Protein AF-A0A7Y3DA03-F1 (afdb_monomer)

Secondary structure (DSSP, 8-state):
--TT---EEEEEEE-SSTT-EEEEEEE-EEEEETTEEEEEEEEESS-TT-EE--S-TTT--TTEEE--------

Radius of gyration: 13.64 Å; Cα contacts (8 Å, |Δi|>4): 115; chains: 1; bounding box: 34×28×34 Å

Foldseek 3Di:
DPPDFDQWFWWWDALPDVQWIFTAIWGFGWDADPPCRVDIDTPDTDDPPTDTDPPPRVVHDHRDTDHDDPPPDD

Sequence (74 aa):
VREFELDYVYALENGGAPGEVRARRVRVDTRPVPFRPDWVEIVSGVPDGAQLAVSGLDKLRDGERVRVEAGGVP

Solvent-accessible surface area (backbone atoms only — not comparable to full-atom values): 4884 Å² total; per-residue (Å²): 132,84,90,77,78,59,60,58,48,37,38,57,42,78,60,84,49,94,93,37,33,19,30,34,70,36,56,34,46,63,44,80,39,87,100,35,89,95,40,72,41,77,78,41,68,72,66,90,89,66,48,64,65,88,64,71,67,93,74,63,47,72,70,34,78,51,82,85,73,88,76,73,80,130

Structure (mmCIF, N/CA/C/O backbone):
data_AF-A0A7Y3DA03-F1
#
_entry.id   AF-A0A7Y3DA03-F1
#
loop_
_atom_site.group_PDB
_atom_site.id
_atom_site.type_symbol
_atom_site.label_atom_id
_atom_site.label_alt_id
_atom_site.label_comp_id
_atom_site.label_asym_id
_atom_site.label_entity_id
_atom_site.label_seq_id
_atom_site.pdbx_PDB_ins_code
_atom_site.Cartn_x
_atom_site.Cartn_y
_atom_site.Cartn_z
_atom_site.occupancy
_atom_site.B_iso_or_equiv
_atom_site.auth_seq_id
_atom_site.auth_comp_id
_atom_site.auth_asym_id
_atom_site.auth_atom_id
_atom_site.pdbx_PDB_model_num
ATOM 1 N N . VAL A 1 1 ? -17.798 -9.274 12.281 1.00 41.78 1 VAL A N 1
ATOM 2 C CA . VAL A 1 1 ? -17.416 -8.853 10.917 1.00 41.78 1 VAL A CA 1
ATOM 3 C C . VAL A 1 1 ? -16.155 -8.012 11.074 1.00 41.78 1 VAL A C 1
ATOM 5 O O . VAL A 1 1 ? -16.185 -7.090 11.875 1.00 41.78 1 VAL A O 1
ATOM 8 N N . ARG A 1 2 ? -15.013 -8.405 10.490 1.00 48.03 2 ARG A N 1
ATOM 9 C CA . ARG A 1 2 ? -13.793 -7.572 10.471 1.00 48.03 2 ARG A CA 1
ATOM 10 C C . ARG A 1 2 ? -13.906 -6.698 9.222 1.00 48.03 2 ARG A C 1
ATOM 12 O O . ARG A 1 2 ? -13.714 -7.199 8.126 1.00 48.03 2 ARG A O 1
ATOM 19 N N . GLU A 1 3 ? -14.332 -5.450 9.381 1.00 48.41 3 GLU A N 1
ATOM 20 C CA . GLU A 1 3 ? -14.692 -4.570 8.252 1.00 48.41 3 GLU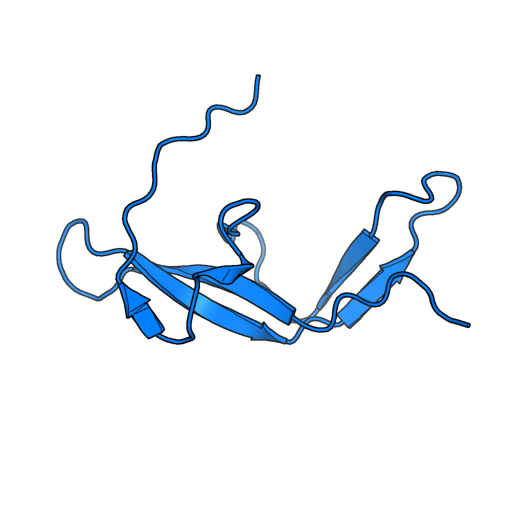 A CA 1
ATOM 21 C C . GLU A 1 3 ? -13.490 -3.907 7.552 1.00 48.41 3 GLU A C 1
ATOM 23 O O . GLU A 1 3 ? -13.672 -3.307 6.500 1.00 48.41 3 GLU A O 1
ATOM 28 N N . PHE A 1 4 ? -12.261 -4.060 8.068 1.00 58.06 4 PHE A N 1
ATOM 29 C CA . PHE A 1 4 ? -11.080 -3.338 7.562 1.00 58.06 4 PHE A CA 1
ATOM 30 C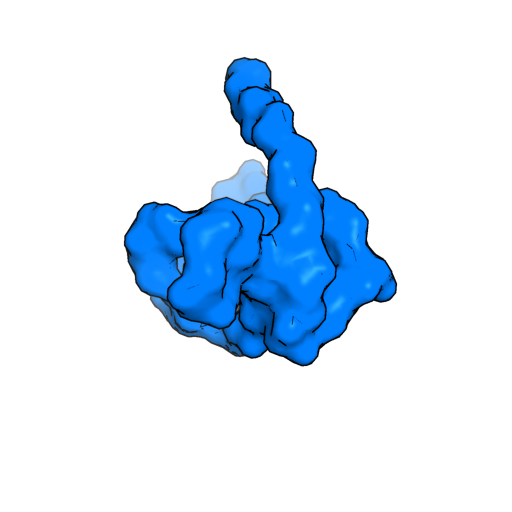 C . PHE A 1 4 ? -9.778 -4.154 7.633 1.00 58.06 4 PHE A C 1
ATOM 32 O O . PHE A 1 4 ? -8.744 -3.646 8.062 1.00 58.06 4 PHE A O 1
ATOM 39 N N . GLU A 1 5 ? -9.812 -5.437 7.266 1.00 65.25 5 GLU A N 1
ATOM 40 C CA . GLU A 1 5 ? -8.568 -6.199 7.099 1.00 65.25 5 GLU A CA 1
ATOM 41 C C . GLU A 1 5 ? -7.990 -5.893 5.712 1.00 65.25 5 GLU A C 1
ATOM 43 O O . GLU A 1 5 ? -8.563 -6.256 4.688 1.00 65.25 5 GLU A O 1
ATOM 48 N N . LEU A 1 6 ? -6.892 -5.138 5.679 1.00 84.06 6 LEU A N 1
ATOM 49 C CA . LEU A 1 6 ? -6.125 -4.909 4.461 1.00 84.06 6 LEU A CA 1
ATOM 50 C C . LEU A 1 6 ? -5.157 -6.086 4.300 1.00 84.06 6 LEU A C 1
ATOM 52 O O . LEU A 1 6 ? -4.181 -6.172 5.039 1.00 84.06 6 LEU A O 1
ATOM 56 N N . ASP A 1 7 ? -5.429 -6.986 3.354 1.00 88.69 7 ASP A N 1
ATOM 57 C CA . ASP A 1 7 ? -4.617 -8.199 3.143 1.00 88.69 7 ASP A CA 1
ATOM 58 C C . ASP A 1 7 ? -3.324 -7.949 2.354 1.00 88.69 7 ASP A C 1
ATOM 60 O O . ASP A 1 7 ? -2.392 -8.761 2.358 1.00 88.69 7 ASP A O 1
ATOM 64 N N . TYR A 1 8 ? -3.283 -6.864 1.578 1.00 92.81 8 TYR A N 1
ATOM 65 C CA . TYR A 1 8 ? -2.141 -6.530 0.739 1.00 92.81 8 TYR A CA 1
ATOM 66 C C . TYR A 1 8 ? -2.030 -5.032 0.462 1.00 92.81 8 TYR A C 1
ATOM 68 O O . TYR A 1 8 ? -3.017 -4.299 0.459 1.00 92.81 8 TYR A O 1
ATOM 76 N N . VAL A 1 9 ? -0.812 -4.607 0.138 1.00 94.25 9 VAL A N 1
ATOM 77 C CA . VAL A 1 9 ? -0.494 -3.271 -0.376 1.00 94.25 9 VAL A CA 1
ATOM 78 C C . VAL A 1 9 ? 0.290 -3.375 -1.676 1.00 94.25 9 VAL A C 1
ATOM 80 O O . VAL A 1 9 ? 0.795 -4.443 -2.031 1.00 94.25 9 VAL A O 1
ATOM 83 N N . TYR A 1 10 ? 0.418 -2.252 -2.377 1.00 94.88 10 TYR A N 1
ATOM 84 C CA . TYR A 1 10 ? 1.360 -2.115 -3.480 1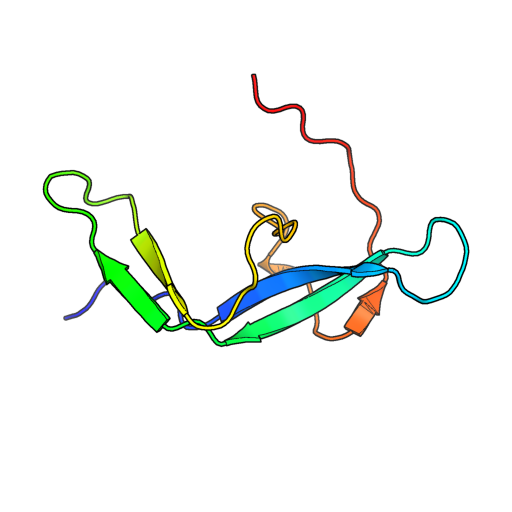.00 94.88 10 TYR A CA 1
ATOM 85 C C . TYR A 1 10 ? 2.590 -1.334 -3.018 1.00 94.88 10 TYR A C 1
ATOM 87 O O . TYR A 1 10 ? 2.514 -0.124 -2.805 1.00 94.88 10 TYR A O 1
ATOM 95 N N . ALA A 1 11 ? 3.712 -2.035 -2.869 1.00 94.31 11 ALA A N 1
ATOM 96 C CA . ALA A 1 11 ? 5.016 -1.431 -2.633 1.00 94.31 11 ALA A CA 1
ATOM 97 C C . ALA A 1 11 ? 5.632 -0.985 -3.962 1.00 94.31 11 ALA A C 1
ATOM 99 O O . ALA A 1 11 ? 5.517 -1.676 -4.974 1.00 94.31 11 ALA A O 1
ATOM 100 N N . LEU A 1 12 ? 6.272 0.178 -3.965 1.00 93.12 12 LEU A N 1
ATOM 101 C CA . LEU A 1 12 ? 6.960 0.724 -5.124 1.00 93.12 12 LEU A CA 1
ATOM 102 C C . LEU A 1 12 ? 8.437 0.339 -5.051 1.00 93.12 12 LEU A C 1
ATOM 104 O O . LEU A 1 12 ? 9.149 0.734 -4.129 1.00 93.12 12 LEU A O 1
ATOM 108 N N . GLU A 1 13 ? 8.894 -0.432 -6.032 1.00 91.69 13 GLU A N 1
ATOM 109 C CA . GLU A 1 13 ? 10.272 -0.911 -6.129 1.00 91.69 13 GLU A CA 1
ATOM 110 C C . GLU A 1 13 ? 10.943 -0.385 -7.403 1.00 91.69 13 GLU A C 1
ATOM 112 O O . GLU A 1 13 ? 10.288 -0.081 -8.403 1.00 91.69 13 GLU A O 1
ATOM 117 N N . ASN A 1 14 ? 12.273 -0.287 -7.388 1.00 88.19 14 ASN A N 1
ATOM 118 C CA . ASN A 1 14 ? 13.040 0.055 -8.582 1.00 88.19 14 ASN A CA 1
ATOM 119 C C . ASN A 1 14 ? 13.002 -1.118 -9.581 1.00 88.19 14 ASN A C 1
ATOM 121 O O . ASN A 1 14 ? 13.331 -2.249 -9.230 1.00 88.19 14 ASN A O 1
ATOM 125 N N . GLY A 1 15 ? 12.615 -0.847 -10.829 1.00 81.06 15 GLY A N 1
ATOM 126 C CA . GLY A 1 15 ? 12.467 -1.856 -11.885 1.00 81.06 15 GLY A CA 1
ATOM 127 C C . GLY A 1 15 ? 13.769 -2.295 -12.564 1.00 81.06 15 GLY A C 1
ATOM 128 O O . GLY A 1 15 ? 13.723 -3.066 -13.518 1.00 81.06 15 GLY A O 1
ATOM 129 N N . GLY A 1 16 ? 14.925 -1.807 -12.109 1.00 80.75 16 GLY A N 1
ATOM 130 C CA . GLY A 1 16 ? 16.251 -2.180 -12.612 1.00 80.75 16 GLY A CA 1
ATOM 131 C C . GLY A 1 16 ? 16.814 -1.243 -13.684 1.00 80.75 16 GLY A C 1
ATOM 132 O O . GLY A 1 16 ? 18.027 -1.210 -13.880 1.00 80.75 16 GLY A O 1
ATOM 133 N N . ALA A 1 17 ? 15.974 -0.435 -14.336 1.00 84.94 17 ALA A N 1
ATOM 134 C CA . ALA A 1 17 ? 16.405 0.648 -15.219 1.00 84.94 17 ALA A CA 1
ATOM 135 C C . ALA A 1 17 ? 16.319 2.017 -14.508 1.00 84.94 17 ALA A C 1
ATOM 137 O O . ALA A 1 17 ? 15.440 2.217 -13.665 1.00 84.94 17 ALA A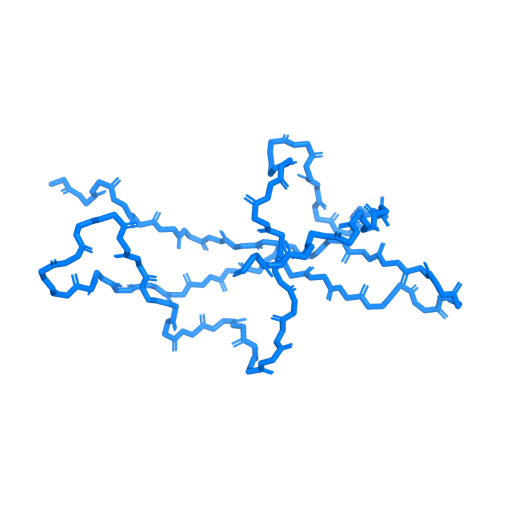 O 1
ATOM 138 N N . PRO A 1 18 ? 17.186 2.995 -14.844 1.00 82.38 18 PRO A N 1
ATOM 139 C CA . PRO A 1 18 ? 17.117 4.337 -14.269 1.00 82.38 18 PRO A CA 1
ATOM 140 C C . PRO A 1 18 ? 15.733 4.974 -14.453 1.00 82.38 18 PRO A C 1
ATOM 142 O O . PRO A 1 18 ? 15.246 5.116 -15.574 1.00 82.38 18 PRO A O 1
ATOM 145 N N . GLY A 1 19 ? 15.102 5.356 -13.341 1.00 82.44 19 GLY A N 1
ATOM 146 C CA . GLY A 1 19 ? 13.763 5.954 -13.333 1.00 82.44 19 GLY A CA 1
ATOM 147 C C . GLY A 1 19 ? 12.612 4.967 -13.564 1.00 82.44 19 GLY A C 1
ATOM 148 O O . GLY A 1 19 ? 11.465 5.398 -13.679 1.00 82.44 19 GLY A O 1
ATOM 149 N N . GLU A 1 20 ? 12.879 3.660 -13.636 1.00 89.69 20 GLU A N 1
ATOM 150 C CA . GLU A 1 20 ? 11.826 2.651 -13.680 1.00 89.69 20 GLU A CA 1
ATOM 151 C C . GLU A 1 20 ? 11.338 2.325 -12.269 1.00 89.69 20 GLU A C 1
ATOM 153 O O . GLU A 1 20 ? 12.113 1.919 -11.405 1.00 89.69 20 GLU A O 1
ATOM 158 N N . VAL A 1 21 ? 10.032 2.470 -12.059 1.00 92.00 21 VAL A N 1
ATOM 159 C CA . VAL A 1 21 ? 9.348 2.077 -10.827 1.00 92.00 21 VAL A CA 1
ATOM 160 C C . VAL A 1 21 ? 8.318 1.012 -11.168 1.00 92.00 21 VAL A C 1
ATOM 162 O O . VAL A 1 21 ? 7.618 1.107 -12.183 1.00 92.00 21 VAL A O 1
ATOM 165 N N . ARG A 1 22 ? 8.229 -0.010 -10.324 1.00 94.19 22 ARG A N 1
ATOM 166 C CA . ARG A 1 22 ? 7.259 -1.094 -10.440 1.00 94.19 22 ARG A CA 1
ATOM 167 C C . ARG A 1 22 ? 6.421 -1.191 -9.181 1.00 94.19 22 ARG A C 1
ATOM 169 O O . ARG A 1 22 ? 6.943 -1.057 -8.079 1.00 94.19 22 ARG A O 1
ATOM 176 N N . ALA A 1 23 ? 5.132 -1.442 -9.360 1.00 94.50 23 ALA A N 1
ATOM 177 C CA . ALA A 1 23 ? 4.246 -1.796 -8.268 1.00 94.50 23 ALA A CA 1
ATOM 178 C C . ALA A 1 23 ? 4.372 -3.295 -7.989 1.00 94.50 23 ALA A C 1
ATOM 180 O O . ALA A 1 23 ? 4.204 -4.125 -8.881 1.00 94.50 23 ALA A O 1
ATOM 181 N N . ARG A 1 24 ? 4.648 -3.648 -6.739 1.00 94.75 24 ARG A N 1
ATOM 182 C CA . ARG A 1 24 ? 4.693 -5.025 -6.264 1.00 94.75 24 ARG A CA 1
ATOM 183 C C . ARG A 1 24 ? 3.607 -5.241 -5.239 1.00 94.75 24 ARG A C 1
ATOM 185 O O . ARG A 1 24 ? 3.512 -4.499 -4.264 1.00 94.75 24 ARG A O 1
ATOM 192 N N . ARG A 1 25 ? 2.792 -6.267 -5.446 1.00 94.88 25 ARG A N 1
ATOM 193 C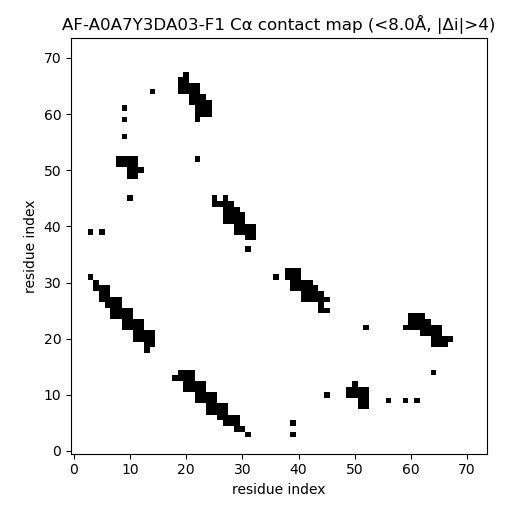 CA . ARG A 1 25 ? 1.751 -6.638 -4.500 1.00 94.88 25 ARG A CA 1
ATOM 194 C C . ARG A 1 25 ? 2.375 -7.422 -3.355 1.00 94.88 25 ARG A C 1
ATOM 196 O O . ARG A 1 25 ? 2.900 -8.516 -3.546 1.00 94.88 25 ARG A O 1
ATOM 203 N N . VAL A 1 26 ? 2.281 -6.877 -2.152 1.00 94.69 26 VAL A N 1
ATOM 204 C CA . VAL A 1 26 ? 2.889 -7.444 -0.950 1.00 94.69 26 VAL A CA 1
ATOM 205 C C . VAL A 1 26 ? 1.791 -7.752 0.053 1.00 94.69 26 VAL A C 1
ATOM 207 O O . VAL A 1 26 ? 0.965 -6.890 0.341 1.00 94.69 26 VAL A O 1
ATOM 210 N N . ARG A 1 27 ? 1.754 -8.991 0.557 1.00 94.38 27 ARG A N 1
ATOM 211 C CA . ARG A 1 27 ? 0.841 -9.352 1.649 1.00 94.38 27 ARG A CA 1
ATOM 212 C C . ARG A 1 27 ? 1.300 -8.689 2.935 1.00 94.38 27 ARG A C 1
ATOM 214 O O . ARG A 1 27 ? 2.501 -8.645 3.195 1.00 94.38 27 ARG A O 1
ATOM 221 N N . VAL A 1 28 ? 0.347 -8.224 3.725 1.00 94.31 28 VAL A N 1
ATOM 222 C CA . VAL A 1 28 ? 0.619 -7.573 5.004 1.00 94.31 28 VAL A CA 1
ATOM 223 C C . VAL A 1 28 ? -0.261 -8.160 6.085 1.00 94.31 28 VAL A C 1
ATOM 225 O O . VAL A 1 28 ? -1.417 -8.494 5.838 1.00 94.31 28 VAL A O 1
ATOM 228 N N . ASP A 1 29 ? 0.289 -8.251 7.287 1.00 92.88 29 ASP A N 1
ATOM 229 C CA . ASP A 1 29 ? -0.529 -8.402 8.479 1.00 92.88 29 ASP A CA 1
ATOM 230 C C . ASP A 1 29 ? -0.878 -7.011 8.998 1.00 92.88 29 ASP A C 1
ATOM 232 O O . ASP A 1 29 ? -0.034 -6.104 9.028 1.00 92.88 29 ASP A O 1
ATOM 236 N N . THR A 1 30 ? -2.121 -6.843 9.440 1.00 92.50 30 THR A N 1
ATOM 237 C CA . THR A 1 30 ? -2.612 -5.566 9.946 1.00 92.50 30 THR A CA 1
ATOM 238 C C . THR A 1 30 ? -3.307 -5.686 11.292 1.00 92.50 30 THR A C 1
ATOM 240 O O . THR A 1 30 ? -3.835 -6.735 11.667 1.00 92.50 30 THR A O 1
ATOM 243 N N . ARG A 1 31 ? -3.315 -4.580 12.041 1.00 90.62 31 ARG A N 1
ATOM 244 C CA . ARG A 1 31 ? -4.133 -4.432 13.246 1.00 90.62 31 ARG A CA 1
ATOM 245 C C . ARG A 1 31 ? -4.852 -3.080 13.268 1.00 90.62 31 ARG A C 1
ATOM 247 O O . ARG A 1 31 ? -4.319 -2.099 12.750 1.00 90.62 31 ARG A O 1
ATOM 254 N N . PRO A 1 32 ? -6.044 -3.001 13.881 1.00 90.62 32 PRO A N 1
ATOM 255 C CA . PRO A 1 32 ? -6.747 -1.734 14.042 1.00 90.62 32 PRO A CA 1
ATOM 256 C C . PRO A 1 32 ? -5.998 -0.805 15.002 1.00 90.62 32 PRO A C 1
ATOM 258 O O . PRO A 1 32 ? -5.397 -1.262 15.979 1.00 90.62 32 PRO A O 1
ATOM 261 N N . VAL A 1 33 ? -6.090 0.503 14.760 1.00 91.56 33 VAL A N 1
ATOM 262 C CA . VAL A 1 33 ? -5.537 1.523 15.658 1.00 91.56 33 VAL A CA 1
ATOM 263 C C . VAL A 1 33 ? -6.609 1.946 16.678 1.00 91.56 33 VAL A C 1
ATOM 265 O O . VAL A 1 33 ? -7.678 2.424 16.284 1.00 91.56 33 VAL A O 1
ATOM 268 N N . PRO A 1 34 ? -6.369 1.796 17.998 1.00 89.50 34 PRO A N 1
ATOM 269 C CA . PRO A 1 34 ? -7.325 2.220 19.017 1.00 89.50 34 PRO A CA 1
ATOM 270 C C . PRO A 1 34 ? -7.738 3.688 18.851 1.00 89.50 34 PRO A C 1
ATOM 272 O O . PRO A 1 34 ? -6.894 4.556 18.638 1.00 89.50 34 PRO A O 1
ATOM 275 N N . PHE A 1 35 ? -9.040 3.964 18.975 1.00 89.69 35 PHE A N 1
ATOM 276 C CA . PHE A 1 35 ? -9.632 5.308 18.853 1.00 89.69 35 PHE A CA 1
ATOM 277 C C . PHE A 1 35 ? -9.459 5.988 17.477 1.00 89.69 35 PHE A C 1
ATOM 279 O O . PHE A 1 35 ? -9.746 7.178 17.343 1.00 89.69 35 PHE A O 1
ATOM 286 N N . ARG A 1 36 ? -9.019 5.253 16.445 1.00 90.00 36 ARG A N 1
ATOM 287 C CA . ARG A 1 36 ? -8.862 5.738 15.063 1.00 90.00 36 ARG A CA 1
ATOM 288 C C . ARG A 1 36 ? -9.442 4.694 14.094 1.00 90.00 36 ARG A C 1
ATOM 290 O O . ARG A 1 36 ? -8.686 3.915 13.526 1.00 90.00 36 ARG A O 1
ATOM 297 N N . PRO A 1 37 ? -10.777 4.633 13.932 1.00 84.62 37 PRO A N 1
ATOM 298 C CA . PRO A 1 37 ? -11.434 3.557 13.184 1.00 84.62 37 PRO A CA 1
ATOM 299 C C . PRO A 1 37 ? -11.071 3.535 11.693 1.00 84.62 37 PRO A C 1
ATOM 301 O O . PRO A 1 37 ? -11.030 2.463 11.104 1.00 84.62 37 PRO A O 1
ATOM 304 N N . ASP A 1 38 ? -10.742 4.687 11.106 1.00 87.25 38 ASP A N 1
ATOM 305 C CA . ASP A 1 38 ? -10.329 4.799 9.699 1.00 87.25 38 ASP A CA 1
ATOM 306 C C . ASP A 1 38 ? -8.840 4.480 9.476 1.00 87.25 38 ASP A C 1
ATOM 308 O O . ASP A 1 38 ? -8.311 4.677 8.383 1.00 87.25 38 ASP A O 1
ATOM 312 N N . TRP A 1 39 ? -8.129 4.067 10.531 1.00 87.94 39 TRP A N 1
ATOM 313 C CA . TRP A 1 39 ? -6.692 3.829 10.505 1.00 87.94 39 TRP A CA 1
ATOM 314 C C . TRP A 1 39 ? -6.391 2.364 10.784 1.00 87.94 39 TRP A C 1
ATOM 316 O O . TRP A 1 39 ? -6.909 1.744 11.718 1.00 87.94 39 TRP A O 1
ATOM 326 N N . VAL A 1 40 ? -5.463 1.841 9.996 1.00 90.38 40 VAL A N 1
ATOM 327 C CA . VAL A 1 40 ? -4.921 0.501 10.145 1.00 90.38 40 VAL A CA 1
ATOM 328 C C . VAL A 1 40 ? -3.406 0.593 10.265 1.00 90.38 40 VAL A C 1
ATOM 330 O O . VAL A 1 40 ? -2.769 1.397 9.586 1.00 90.38 40 VAL A O 1
ATOM 333 N N . GLU A 1 41 ? -2.827 -0.213 11.148 1.00 90.75 41 GLU A N 1
ATOM 334 C CA . GLU A 1 41 ? -1.382 -0.330 11.294 1.00 90.75 41 GLU A CA 1
ATOM 335 C C . GLU A 1 41 ? -0.900 -1.616 10.623 1.00 90.75 41 GLU A C 1
ATOM 337 O O . GLU A 1 41 ? -1.417 -2.701 10.902 1.00 90.75 41 GLU A O 1
ATOM 342 N N . ILE A 1 42 ? 0.094 -1.488 9.742 1.00 91.62 42 ILE A N 1
ATOM 343 C CA . ILE A 1 42 ? 0.804 -2.622 9.147 1.00 91.62 42 ILE A CA 1
ATOM 344 C C . ILE A 1 42 ? 1.825 -3.112 10.171 1.00 91.62 42 ILE A C 1
ATOM 346 O O . ILE A 1 42 ? 2.709 -2.359 10.570 1.00 91.62 42 ILE A O 1
ATOM 350 N N . VAL A 1 43 ? 1.701 -4.368 10.597 1.00 92.56 43 VAL A N 1
ATOM 351 C CA . VAL A 1 43 ? 2.592 -4.966 11.608 1.00 92.56 43 VAL A CA 1
ATOM 352 C C . VAL A 1 43 ? 3.672 -5.850 10.991 1.00 92.56 43 VAL A C 1
ATOM 354 O O . VAL A 1 43 ? 4.668 -6.148 11.646 1.00 92.56 43 VAL A O 1
ATOM 357 N N . SER A 1 44 ? 3.478 -6.296 9.748 1.00 92.81 44 SER A N 1
ATOM 358 C CA . SER A 1 44 ? 4.423 -7.152 9.033 1.00 92.81 44 SER A CA 1
ATOM 359 C C . SER A 1 44 ? 4.245 -7.027 7.511 1.00 92.81 44 SER A C 1
ATOM 361 O O . SER A 1 44 ? 3.236 -6.515 7.023 1.00 92.81 44 SER A O 1
ATOM 363 N N . GLY A 1 45 ? 5.215 -7.549 6.758 1.00 91.19 45 GLY A N 1
ATOM 364 C CA . GLY A 1 45 ? 5.109 -7.762 5.312 1.00 91.19 45 GLY A CA 1
ATOM 365 C C . GLY A 1 45 ? 5.817 -6.711 4.463 1.00 91.19 45 GLY A C 1
ATOM 366 O O . GLY A 1 45 ? 6.261 -7.027 3.365 1.00 91.19 45 GLY A O 1
ATOM 367 N N . VAL A 1 46 ? 6.012 -5.499 4.982 1.00 92.19 46 VAL A N 1
ATOM 368 C CA . VAL A 1 46 ? 6.674 -4.394 4.273 1.00 92.19 46 VAL A CA 1
ATOM 369 C C . VAL A 1 46 ? 7.830 -3.852 5.124 1.00 92.19 46 VAL A C 1
ATOM 371 O O . VAL A 1 46 ? 7.648 -3.694 6.330 1.00 92.19 46 VAL A O 1
ATOM 374 N N . PRO A 1 47 ? 9.010 -3.575 4.538 1.00 89.38 47 PRO A N 1
ATOM 375 C CA . PRO A 1 47 ? 10.132 -2.998 5.275 1.00 89.38 47 PRO A CA 1
ATOM 376 C C . PRO A 1 47 ? 9.914 -1.514 5.603 1.00 89.38 47 PRO A C 1
ATOM 378 O O . PRO A 1 47 ? 9.230 -0.792 4.874 1.00 89.38 47 PRO A O 1
ATOM 381 N N . ASP A 1 48 ? 10.561 -1.038 6.667 1.00 87.50 48 ASP A N 1
ATOM 382 C CA . ASP A 1 48 ? 10.575 0.381 7.021 1.00 87.50 48 ASP A CA 1
ATOM 383 C C . ASP A 1 48 ? 11.082 1.255 5.865 1.00 87.50 48 ASP A C 1
ATOM 385 O O . ASP A 1 48 ? 12.024 0.908 5.150 1.00 87.50 48 ASP A O 1
ATOM 389 N N . GLY A 1 49 ? 10.448 2.415 5.681 1.00 87.81 49 GLY A N 1
ATOM 390 C CA . GLY A 1 49 ? 10.791 3.354 4.611 1.00 87.81 49 GLY A CA 1
ATOM 391 C C . GLY A 1 49 ? 10.347 2.921 3.209 1.00 87.81 49 GLY A C 1
ATOM 392 O O . GLY A 1 49 ? 10.629 3.636 2.246 1.00 87.81 49 GLY A O 1
ATOM 393 N N . ALA A 1 50 ? 9.640 1.794 3.071 1.00 89.62 50 ALA A N 1
ATOM 394 C CA . ALA A 1 50 ? 9.039 1.412 1.801 1.00 89.62 50 ALA A CA 1
ATOM 395 C C . ALA A 1 50 ? 8.052 2.478 1.315 1.00 89.62 50 ALA A C 1
ATOM 397 O O . ALA A 1 50 ? 7.213 2.982 2.064 1.00 89.62 50 ALA A O 1
ATOM 398 N N . GLN A 1 51 ? 8.120 2.783 0.023 1.00 92.12 51 GLN A N 1
ATOM 399 C CA . GLN A 1 51 ? 7.132 3.632 -0.622 1.00 92.12 51 GLN A CA 1
ATOM 400 C C . GLN A 1 51 ? 5.919 2.791 -1.002 1.00 92.12 51 GLN A C 1
ATOM 402 O O . GLN A 1 51 ? 6.051 1.769 -1.672 1.00 92.12 51 GLN A O 1
ATOM 407 N N . LEU A 1 52 ? 4.737 3.229 -0.580 1.00 92.25 52 LEU A N 1
ATOM 408 C CA . LEU A 1 52 ? 3.479 2.549 -0.856 1.00 92.25 52 LEU A CA 1
ATOM 409 C C . LEU A 1 52 ? 2.618 3.395 -1.788 1.00 92.25 52 LEU A C 1
ATOM 411 O O . LEU A 1 52 ? 2.561 4.619 -1.661 1.00 92.25 52 LEU A O 1
ATOM 415 N N . ALA A 1 53 ? 1.913 2.740 -2.704 1.00 91.81 53 ALA A N 1
ATOM 416 C CA . ALA A 1 53 ? 0.846 3.395 -3.440 1.00 91.81 53 ALA A CA 1
ATOM 417 C C . ALA A 1 53 ? -0.365 3.593 -2.516 1.00 91.81 53 ALA A C 1
ATOM 419 O O . ALA A 1 53 ? -0.801 2.659 -1.845 1.00 91.81 53 ALA A O 1
ATOM 420 N N . VAL A 1 54 ? -0.923 4.803 -2.515 1.00 89.88 54 VAL A N 1
ATOM 421 C CA . VAL A 1 54 ? -2.130 5.165 -1.745 1.00 89.88 54 VAL A CA 1
ATOM 422 C C . VAL A 1 54 ? -3.299 5.580 -2.644 1.00 89.88 54 VAL A C 1
ATOM 424 O O . VAL A 1 54 ? -4.397 5.844 -2.166 1.00 89.88 54 VAL A O 1
ATOM 427 N N . SER A 1 55 ? -3.078 5.638 -3.958 1.00 87.88 55 SER A N 1
ATOM 428 C CA . SER A 1 55 ? -4.061 6.043 -4.963 1.00 87.88 55 SER A CA 1
ATOM 429 C C . SER A 1 55 ? -3.925 5.193 -6.231 1.00 87.88 55 SER A C 1
ATOM 431 O O . SER A 1 55 ? -2.912 4.526 -6.441 1.00 87.88 55 SER A O 1
ATOM 433 N N . GLY A 1 56 ? -4.978 5.169 -7.059 1.00 87.38 56 GLY A N 1
ATOM 434 C CA . GLY A 1 56 ? -5.006 4.388 -8.304 1.00 87.38 56 GLY A CA 1
ATOM 435 C C . GLY A 1 56 ? -4.930 2.867 -8.112 1.00 87.38 56 GLY A C 1
ATOM 436 O O . GLY A 1 56 ? -4.575 2.153 -9.047 1.00 87.38 56 GLY A O 1
ATOM 437 N N . LEU A 1 57 ? -5.242 2.371 -6.908 1.00 89.81 57 LEU A N 1
ATOM 438 C CA . LEU A 1 57 ? -5.046 0.976 -6.494 1.00 89.81 57 LEU A CA 1
ATOM 439 C C . LEU A 1 57 ? -5.827 -0.033 -7.347 1.00 89.81 57 LEU A C 1
ATOM 441 O O . LEU A 1 57 ? -5.363 -1.154 -7.536 1.00 89.81 57 LEU A O 1
ATOM 445 N N . ASP A 1 58 ? -6.985 0.366 -7.879 1.00 89.50 58 ASP A N 1
ATOM 446 C CA . ASP A 1 58 ? -7.840 -0.455 -8.746 1.00 89.50 58 ASP A CA 1
ATOM 447 C C . ASP A 1 58 ? -7.199 -0.772 -10.105 1.00 89.50 58 ASP A C 1
ATOM 449 O O . ASP A 1 58 ? -7.580 -1.739 -10.766 1.00 89.50 58 ASP A O 1
ATOM 453 N N . LYS A 1 59 ? -6.209 0.028 -10.512 1.00 89.44 59 LYS A N 1
ATOM 454 C CA . LYS A 1 59 ? -5.524 -0.096 -11.803 1.00 89.44 59 LYS A CA 1
ATOM 455 C C . LYS A 1 59 ? -4.220 -0.868 -11.698 1.00 89.44 59 LYS A C 1
ATOM 457 O O . LYS A 1 59 ? -3.765 -1.383 -12.712 1.00 89.44 59 LYS A O 1
ATOM 462 N N . LEU A 1 60 ? -3.651 -0.949 -10.495 1.00 91.75 60 LEU A N 1
ATOM 463 C CA . LEU A 1 60 ? -2.356 -1.570 -10.263 1.00 91.75 60 LEU A CA 1
ATOM 464 C C . LEU A 1 60 ? -2.426 -3.088 -10.378 1.00 91.75 60 LEU A C 1
ATOM 466 O O . LEU A 1 60 ? -3.349 -3.741 -9.880 1.00 91.75 60 LEU A O 1
ATOM 470 N N . ARG A 1 61 ? -1.383 -3.650 -10.984 1.00 93.69 61 ARG A N 1
ATOM 471 C CA . ARG A 1 61 ? -1.119 -5.091 -11.028 1.00 93.69 61 ARG A CA 1
ATOM 472 C C . ARG A 1 61 ? 0.259 -5.399 -10.464 1.00 93.69 61 ARG A C 1
ATOM 474 O O . ARG A 1 61 ? 1.154 -4.559 -10.464 1.00 93.69 61 ARG A O 1
ATOM 481 N N . ASP A 1 62 ? 0.428 -6.627 -9.987 1.00 93.56 62 ASP A N 1
ATOM 482 C CA . ASP A 1 62 ? 1.731 -7.087 -9.515 1.00 93.56 62 ASP A CA 1
ATOM 483 C C . ASP A 1 62 ? 2.768 -7.081 -10.652 1.00 93.56 62 ASP A C 1
ATOM 485 O O . ASP A 1 62 ? 2.508 -7.582 -11.747 1.00 93.56 62 ASP A O 1
ATOM 489 N N . GLY A 1 63 ? 3.928 -6.477 -10.391 1.00 92.31 63 GLY A N 1
ATOM 490 C CA . GLY A 1 63 ? 5.026 -6.323 -11.345 1.00 92.31 63 GLY A CA 1
ATOM 491 C C . GLY A 1 63 ? 4.811 -5.235 -12.400 1.00 92.31 63 GLY A C 1
ATOM 492 O O . GLY A 1 63 ? 5.665 -5.069 -13.279 1.00 92.31 63 GLY A O 1
ATOM 493 N N . GLU A 1 64 ? 3.700 -4.497 -12.338 1.00 92.88 64 GLU A N 1
ATOM 494 C CA . GLU A 1 64 ? 3.353 -3.481 -13.324 1.00 92.88 64 GLU A CA 1
ATOM 495 C C . GLU A 1 64 ? 4.279 -2.271 -13.231 1.00 92.88 64 GLU A C 1
ATOM 497 O O . GLU A 1 64 ? 4.572 -1.760 -12.149 1.00 92.88 64 GLU A O 1
ATOM 502 N N . ARG A 1 65 ? 4.734 -1.789 -14.390 1.00 92.56 65 ARG A N 1
ATOM 503 C CA . ARG A 1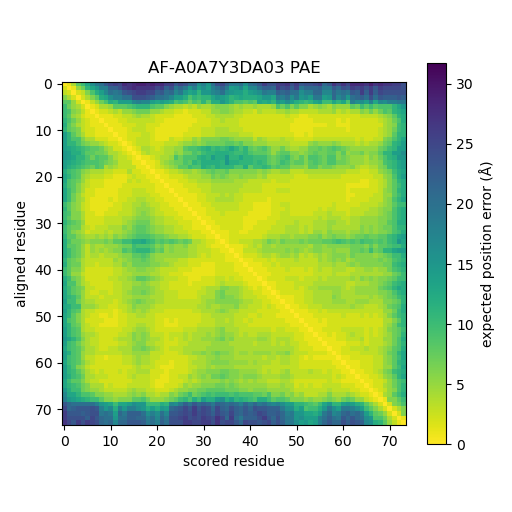 65 ? 5.503 -0.551 -14.470 1.00 92.56 65 ARG A CA 1
ATOM 504 C C . ARG A 1 65 ? 4.571 0.633 -14.259 1.00 92.56 65 ARG A C 1
ATOM 506 O O . ARG A 1 65 ? 3.600 0.798 -14.992 1.00 92.56 65 ARG A O 1
ATOM 513 N N . VAL A 1 66 ? 4.932 1.498 -13.322 1.00 91.25 66 VAL A N 1
ATOM 514 C CA . VAL A 1 66 ? 4.137 2.669 -12.958 1.00 91.25 66 VAL A CA 1
ATOM 515 C C . VAL A 1 66 ? 4.944 3.947 -13.110 1.00 91.25 66 VAL A C 1
ATOM 517 O O . VAL A 1 66 ? 6.176 3.951 -13.077 1.00 91.25 66 VAL A O 1
ATOM 520 N N . ARG A 1 67 ? 4.231 5.059 -13.271 1.00 88.69 67 ARG A N 1
ATOM 521 C CA . ARG A 1 67 ? 4.796 6.397 -13.134 1.00 88.69 67 ARG A CA 1
ATOM 522 C C . ARG A 1 67 ? 4.320 6.965 -11.808 1.00 88.69 67 ARG A C 1
ATOM 524 O O . ARG A 1 67 ? 3.120 7.030 -11.569 1.00 88.69 67 ARG A O 1
ATOM 531 N N . VAL A 1 68 ? 5.261 7.378 -10.969 1.00 83.25 68 VAL A N 1
ATOM 532 C CA . VAL A 1 68 ? 4.942 8.057 -9.715 1.00 83.25 68 VAL A CA 1
ATOM 533 C C . VAL A 1 68 ? 4.710 9.527 -10.031 1.00 83.25 68 VAL A C 1
ATOM 535 O O . VAL A 1 68 ? 5.618 10.223 -10.488 1.00 83.25 68 VAL A O 1
ATOM 538 N N . GLU A 1 69 ? 3.490 9.997 -9.815 1.00 81.50 69 GLU A N 1
ATOM 539 C CA . GLU A 1 69 ? 3.252 11.425 -9.661 1.00 81.50 69 GLU A CA 1
ATOM 540 C C . GLU A 1 69 ? 3.648 11.769 -8.231 1.00 81.50 69 GLU A C 1
ATOM 542 O O . GLU A 1 69 ? 3.202 11.104 -7.296 1.00 81.50 69 GLU A O 1
ATOM 547 N N . ALA A 1 70 ? 4.561 12.725 -8.054 1.00 65.44 70 ALA A N 1
ATOM 548 C CA . ALA A 1 70 ? 5.012 13.122 -6.729 1.00 65.44 70 ALA A CA 1
ATOM 549 C C . ALA A 1 70 ? 3.823 13.703 -5.951 1.00 65.44 70 ALA A C 1
ATOM 551 O O . ALA A 1 70 ? 3.512 14.887 -6.052 1.00 65.44 70 AL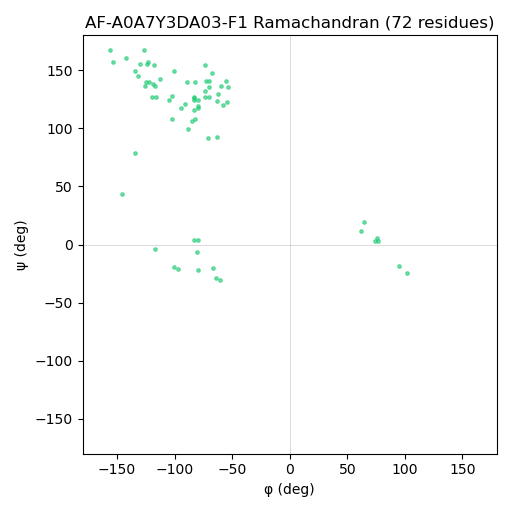A A O 1
ATOM 552 N N . GLY A 1 71 ? 3.143 12.845 -5.193 1.00 56.72 71 GLY A N 1
ATOM 553 C CA . GLY A 1 71 ? 2.188 13.242 -4.178 1.00 56.72 71 GLY A CA 1
ATOM 554 C C . GLY A 1 71 ? 2.975 13.851 -3.033 1.00 56.72 71 GLY A C 1
ATOM 555 O O . GLY A 1 71 ? 3.452 13.133 -2.159 1.00 56.72 71 GLY A O 1
ATOM 556 N N . GLY A 1 72 ? 3.166 15.169 -3.073 1.00 41.47 72 GLY A N 1
ATOM 557 C CA . GLY A 1 72 ? 3.565 15.911 -1.888 1.00 41.47 72 GLY A CA 1
ATOM 558 C C . GLY A 1 72 ? 2.513 15.670 -0.813 1.00 41.47 72 GLY A C 1
ATOM 559 O O . GLY A 1 72 ? 1.334 15.948 -1.026 1.00 41.47 72 GLY A O 1
ATOM 560 N N . VAL A 1 73 ? 2.934 15.107 0.316 1.00 48.09 73 VAL A N 1
ATOM 561 C CA . VAL A 1 73 ? 2.151 15.195 1.547 1.00 48.09 73 VAL A CA 1
ATOM 562 C C . VAL A 1 73 ? 2.090 16.691 1.892 1.00 48.09 73 VAL A C 1
ATOM 564 O O . VAL A 1 73 ? 3.161 17.304 1.933 1.00 48.09 73 VAL A O 1
ATOM 567 N N . PRO A 1 74 ? 0.907 17.315 2.038 1.00 41.31 74 PRO A N 1
ATOM 568 C CA . PRO A 1 74 ? 0.824 18.664 2.591 1.00 41.31 74 PRO A CA 1
ATOM 569 C C . PRO A 1 74 ? 1.319 18.713 4.041 1.00 41.31 74 PRO A C 1
ATOM 571 O O . PRO A 1 74 ? 1.149 17.705 4.766 1.00 41.31 74 PRO A O 1
#

Mean predicted aligned error: 6.15 Å

pLDDT: mean 84.95, std 14.05, range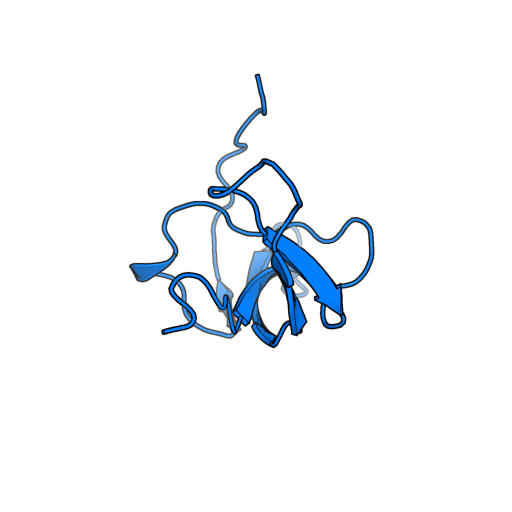 [41.31, 94.88]

Nearest PD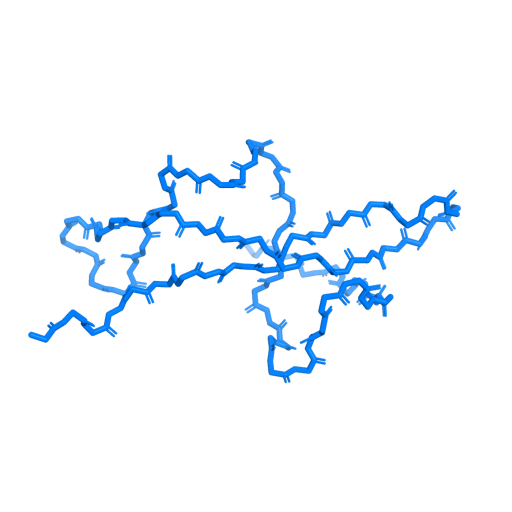B structures (foldseek):
  2v4d-assembly1_E  TM=5.793E-01  e=2.591E+00  Pseudomonas aeruginosa
  1p35-assembly1_C  TM=2.941E-01  e=6.563E+00  Autographa californica nucleopolyhedrovirus
  1p35-assembly2_B-2  TM=3.154E-01  e=9.856E+00  Autographa californica nucleopolyhedrovirus